Protein AF-A0A968JQB9-F1 (afdb_monomer_lite)

pLDDT: mean 93.54, std 7.76, range [46.81, 98.69]

Secondary structure (DSSP, 8-state):
-HHHHHHTT--EEEE-GGGS-HHHHHHHHHHHHHTT-EEEE-----SSS---SS-B-TTSPBPPHHHHHHHHHHHHHHHHHHHHHHHHS--SB-TTS-B-GGGHHHHHHHHHHHHHHHHHHH--

Structure (mmCIF, N/CA/C/O backbone):
data_AF-A0A968JQB9-F1
#
_entry.id   AF-A0A968JQB9-F1
#
loop_
_atom_site.group_PDB
_atom_site.id
_atom_site.type_symbol
_atom_site.label_atom_id
_atom_site.label_alt_id
_atom_site.label_comp_id
_atom_site.label_asym_id
_atom_site.label_entity_id
_atom_site.label_seq_id
_atom_site.pdbx_PDB_ins_code
_atom_site.Cartn_x
_atom_site.Cartn_y
_atom_site.Cartn_z
_atom_site.occupancy
_atom_site.B_iso_or_equiv
_atom_site.auth_seq_id
_atom_site.auth_comp_id
_atom_site.auth_asym_id
_atom_site.auth_atom_id
_atom_site.pdbx_PDB_model_num
ATOM 1 N N . MET A 1 1 ? -12.705 -5.676 -12.513 1.00 91.56 1 MET A N 1
ATOM 2 C CA . MET A 1 1 ? -12.013 -6.570 -11.554 1.00 91.56 1 MET A CA 1
ATOM 3 C C . MET A 1 1 ? -12.246 -6.124 -10.113 1.00 91.56 1 MET A C 1
ATOM 5 O O . MET A 1 1 ? -12.804 -6.910 -9.361 1.00 91.56 1 MET A O 1
ATOM 9 N N . ALA A 1 2 ? -11.908 -4.877 -9.754 1.00 96.38 2 ALA A N 1
ATOM 10 C CA . ALA A 1 2 ? -12.088 -4.307 -8.409 1.00 96.38 2 ALA A CA 1
ATOM 11 C C . ALA A 1 2 ? -13.461 -4.601 -7.777 1.00 96.38 2 ALA A C 1
ATOM 13 O O . ALA A 1 2 ? -13.525 -5.189 -6.705 1.00 96.38 2 ALA A O 1
ATOM 14 N N . GLU A 1 3 ? -14.555 -4.313 -8.485 1.00 96.88 3 GLU A N 1
ATOM 15 C CA . GLU A 1 3 ? -15.917 -4.580 -7.993 1.00 96.88 3 GLU A CA 1
ATOM 16 C C . GLU A 1 3 ? -16.183 -6.051 -7.651 1.00 96.88 3 GLU A C 1
ATOM 18 O O . GLU A 1 3 ? -16.883 -6.358 -6.689 1.00 96.88 3 GLU A O 1
ATOM 23 N N . LYS A 1 4 ? -15.608 -6.989 -8.412 1.00 97.75 4 LYS A N 1
ATOM 24 C CA . LYS A 1 4 ? -15.755 -8.421 -8.128 1.00 97.75 4 LYS A CA 1
ATOM 25 C C . LYS A 1 4 ? -15.014 -8.799 -6.844 1.00 97.75 4 LYS A C 1
ATOM 27 O O . LYS A 1 4 ? -15.557 -9.555 -6.050 1.00 97.75 4 LYS A O 1
ATOM 32 N N . LEU A 1 5 ? -13.815 -8.252 -6.635 1.00 97.25 5 LEU A N 1
ATOM 33 C CA . LEU A 1 5 ? -13.023 -8.481 -5.424 1.00 97.25 5 LEU A CA 1
ATOM 34 C C . LEU A 1 5 ? -13.689 -7.863 -4.187 1.00 97.25 5 LEU A C 1
ATOM 36 O O . LEU A 1 5 ? -13.828 -8.549 -3.180 1.00 97.25 5 LEU A O 1
ATOM 40 N N . LYS A 1 6 ? -14.214 -6.636 -4.290 1.00 95.69 6 LYS A N 1
ATOM 41 C CA . LYS A 1 6 ? -14.979 -5.996 -3.206 1.00 95.69 6 LYS A CA 1
ATOM 42 C C . LYS A 1 6 ? -16.199 -6.824 -2.798 1.00 95.69 6 LYS A C 1
ATOM 44 O O . LYS A 1 6 ? -16.423 -7.037 -1.614 1.00 95.69 6 LYS A O 1
ATOM 49 N N . LYS A 1 7 ? -16.944 -7.376 -3.765 1.00 96.12 7 LYS A N 1
ATOM 50 C CA . LYS A 1 7 ? -18.066 -8.301 -3.491 1.00 96.12 7 LYS A CA 1
ATOM 51 C C . LYS A 1 7 ? -17.643 -9.586 -2.771 1.00 96.12 7 LYS A C 1
ATOM 53 O O . LYS A 1 7 ? -18.484 -10.225 -2.151 1.00 96.12 7 LYS A O 1
ATOM 58 N N . MET A 1 8 ? -16.372 -9.969 -2.866 1.00 95.88 8 MET A N 1
ATOM 59 C CA . MET A 1 8 ? -15.789 -11.103 -2.143 1.00 95.88 8 MET A CA 1
ATOM 60 C C . MET A 1 8 ? -15.191 -10.698 -0.783 1.00 95.88 8 MET A C 1
ATOM 62 O O . MET A 1 8 ? -14.593 -11.543 -0.125 1.00 95.88 8 MET A O 1
ATOM 66 N N . GLY A 1 9 ? -15.311 -9.431 -0.369 1.00 95.31 9 GLY A N 1
ATOM 67 C CA . GLY A 1 9 ? -14.697 -8.915 0.858 1.00 95.31 9 GLY A CA 1
ATOM 68 C C . GLY A 1 9 ? -13.186 -8.680 0.749 1.00 95.31 9 GLY A C 1
ATOM 69 O O . GLY A 1 9 ? -12.498 -8.613 1.762 1.00 95.31 9 GLY A O 1
ATOM 70 N N . ILE A 1 10 ? -12.644 -8.581 -0.470 1.00 96.38 10 ILE A N 1
ATOM 71 C CA . ILE A 1 10 ? -11.211 -8.388 -0.711 1.00 96.38 10 ILE A CA 1
ATOM 72 C C . ILE A 1 10 ? -10.941 -6.911 -1.000 1.00 96.38 10 ILE A C 1
ATOM 74 O O . ILE A 1 10 ? -11.439 -6.363 -1.985 1.00 96.38 10 ILE A O 1
ATOM 78 N N . TYR A 1 11 ? -10.097 -6.304 -0.163 1.00 96.12 11 TYR A N 1
ATOM 79 C CA . TYR A 1 11 ? -9.726 -4.881 -0.216 1.00 96.12 11 TYR A CA 1
ATOM 80 C C . TYR A 1 11 ? -8.212 -4.641 -0.191 1.00 96.12 11 TYR A C 1
ATOM 82 O O . TYR A 1 11 ? -7.765 -3.500 -0.140 1.00 96.12 11 TYR A O 1
ATOM 90 N N . SER A 1 12 ? -7.416 -5.707 -0.220 1.00 96.50 12 SER A N 1
ATOM 91 C CA . SER A 1 12 ? -5.959 -5.631 -0.279 1.00 96.50 12 SER A CA 1
ATOM 92 C C . SER A 1 12 ? -5.452 -6.459 -1.447 1.00 96.50 12 SER A C 1
ATOM 94 O O . SER A 1 12 ? -5.998 -7.529 -1.734 1.00 96.50 12 SER A O 1
ATOM 96 N N . ILE A 1 13 ? -4.432 -5.951 -2.126 1.00 97.38 13 ILE A N 1
ATOM 97 C CA . ILE A 1 13 ? -3.751 -6.636 -3.216 1.00 97.38 13 ILE A CA 1
ATOM 98 C C . 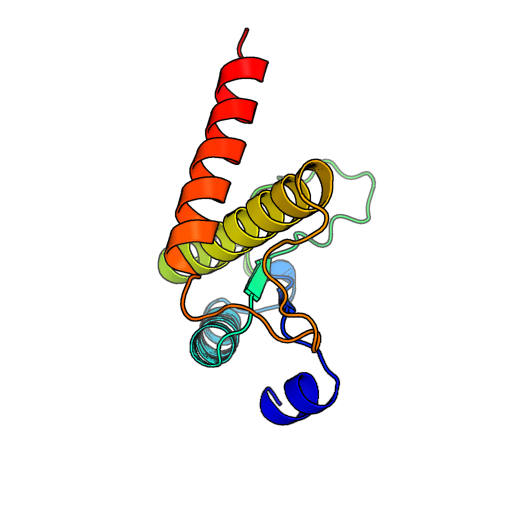ILE A 1 13 ? -2.247 -6.413 -3.129 1.00 97.38 13 ILE A C 1
ATOM 100 O O . ILE A 1 13 ? -1.769 -5.318 -2.839 1.00 97.38 13 ILE A O 1
ATOM 104 N N . GLU A 1 14 ? -1.508 -7.461 -3.465 1.00 97.38 14 GLU A N 1
ATOM 105 C CA . GLU A 1 14 ? -0.066 -7.406 -3.632 1.00 97.38 14 GLU A CA 1
ATOM 106 C C . GLU A 1 14 ? 0.273 -7.676 -5.099 1.00 97.38 14 GLU A C 1
ATOM 108 O O . GLU A 1 14 ? -0.134 -8.698 -5.659 1.00 97.38 14 GLU A O 1
ATOM 113 N N . PHE A 1 15 ? 1.010 -6.766 -5.737 1.00 97.38 15 PHE A N 1
ATOM 114 C CA . PHE A 1 15 ? 1.599 -7.038 -7.048 1.00 97.38 15 PHE A CA 1
ATOM 115 C C . PHE A 1 15 ? 3.026 -7.545 -6.902 1.00 97.38 15 PHE A C 1
ATOM 117 O O . PHE A 1 15 ? 3.743 -7.196 -5.969 1.00 97.38 15 PHE A O 1
ATOM 124 N N . ILE A 1 16 ? 3.467 -8.313 -7.893 1.00 95.44 16 ILE A N 1
ATOM 125 C CA . ILE A 1 16 ? 4.850 -8.765 -8.003 1.00 95.44 16 ILE A CA 1
ATOM 126 C C . ILE A 1 16 ? 5.520 -7.965 -9.126 1.00 95.44 16 ILE A C 1
ATOM 128 O O . ILE A 1 16 ? 5.293 -8.272 -10.305 1.00 95.44 16 ILE A O 1
ATOM 132 N N . PRO A 1 17 ? 6.335 -6.934 -8.825 1.00 95.56 17 PRO A N 1
ATOM 133 C CA . PRO A 1 17 ? 6.904 -6.069 -9.854 1.00 95.56 17 PRO A CA 1
ATOM 134 C C . PRO A 1 17 ? 7.743 -6.834 -10.877 1.00 95.56 17 PRO A C 1
ATOM 136 O O . PRO A 1 17 ? 7.620 -6.581 -12.073 1.00 95.56 17 PRO A O 1
ATOM 139 N N . LEU A 1 18 ? 8.504 -7.844 -10.439 1.00 93.56 18 LEU A N 1
ATOM 140 C CA . LEU A 1 18 ? 9.353 -8.680 -11.299 1.00 93.56 18 LEU A CA 1
ATOM 141 C C . LEU A 1 18 ? 8.578 -9.358 -12.444 1.00 93.56 18 LEU A C 1
ATOM 143 O O . LEU A 1 18 ? 9.140 -9.701 -13.485 1.00 93.56 18 LEU A O 1
ATOM 147 N N . ARG A 1 19 ? 7.268 -9.547 -12.274 1.00 93.06 19 ARG A N 1
ATOM 148 C CA . ARG A 1 19 ? 6.382 -10.158 -13.267 1.00 93.06 19 ARG A CA 1
ATOM 149 C C . ARG A 1 19 ? 5.693 -9.137 -14.162 1.00 93.06 19 ARG A C 1
ATOM 151 O O . ARG A 1 19 ? 4.908 -9.555 -15.001 1.00 93.06 19 ARG A O 1
ATOM 158 N N . ASN A 1 20 ? 5.980 -7.840 -14.065 1.00 95.62 20 ASN A N 1
ATOM 159 C CA . ASN A 1 20 ? 5.260 -6.781 -14.781 1.00 95.62 20 ASN A CA 1
ATOM 160 C C . ASN A 1 20 ? 6.216 -5.806 -15.484 1.00 95.62 20 ASN A C 1
ATOM 162 O O .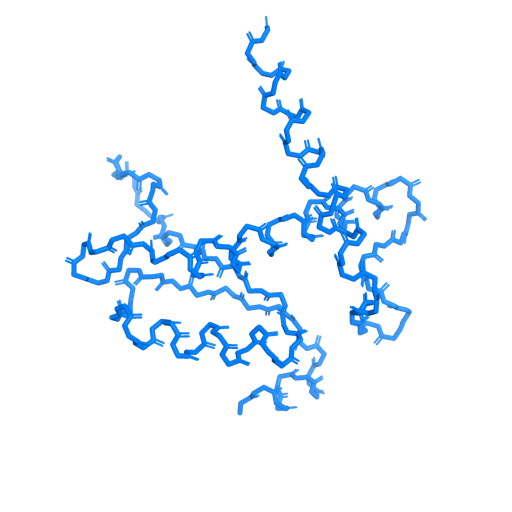 ASN A 1 20 ? 7.347 -5.613 -15.037 1.00 95.62 20 ASN A O 1
ATOM 166 N N . SER A 1 21 ? 5.773 -5.205 -16.596 1.00 95.69 21 SER A N 1
ATOM 167 C CA . SER A 1 21 ? 6.445 -4.006 -17.116 1.00 95.69 21 SER A CA 1
ATOM 168 C C . SER A 1 21 ? 6.093 -2.805 -16.223 1.00 95.69 21 SER A C 1
ATOM 170 O O . SER A 1 21 ? 5.053 -2.850 -15.557 1.00 95.69 21 SER A O 1
ATOM 172 N N . PRO A 1 22 ? 6.931 -1.755 -16.173 1.00 94.81 22 PRO A N 1
ATOM 173 C CA . PRO A 1 22 ? 6.647 -0.563 -15.373 1.00 94.81 22 PRO A CA 1
ATOM 174 C C . PRO A 1 22 ? 5.279 0.058 -15.670 1.00 94.81 22 PRO A C 1
ATOM 176 O O . PRO A 1 22 ? 4.534 0.351 -14.743 1.00 94.81 22 PRO A O 1
ATOM 179 N N . GLU A 1 23 ? 4.927 0.182 -16.948 1.00 95.56 23 GLU A N 1
ATOM 180 C CA . GLU A 1 23 ? 3.709 0.856 -17.412 1.00 95.56 23 GLU A CA 1
ATOM 181 C C . GLU A 1 23 ? 2.463 0.083 -16.970 1.00 95.56 23 GLU A C 1
ATOM 183 O O . GLU A 1 23 ? 1.553 0.641 -16.368 1.00 95.56 23 GLU A O 1
ATOM 188 N N . VAL A 1 24 ? 2.466 -1.239 -17.178 1.00 96.44 24 VAL A N 1
ATOM 189 C CA . VAL A 1 24 ? 1.361 -2.105 -16.748 1.00 96.44 24 VAL A CA 1
ATOM 190 C C . VAL A 1 24 ? 1.242 -2.107 -15.225 1.00 96.44 24 VAL A C 1
ATOM 192 O O . VAL A 1 24 ? 0.138 -2.051 -14.691 1.00 96.44 24 VAL A O 1
ATOM 195 N N . LEU A 1 25 ? 2.361 -2.168 -14.499 1.00 97.50 25 LEU A N 1
ATOM 196 C CA . LEU A 1 25 ? 2.321 -2.136 -13.040 1.00 97.50 25 LEU 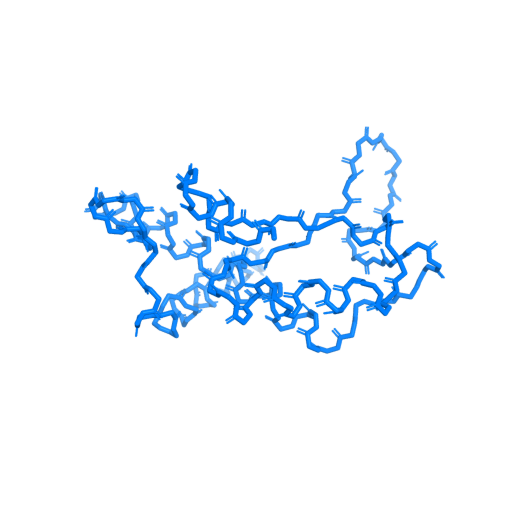A CA 1
ATOM 197 C C . LEU A 1 25 ? 1.713 -0.825 -12.529 1.00 97.50 25 LEU A C 1
ATOM 199 O O . LEU A 1 25 ? 0.885 -0.865 -11.622 1.00 97.50 25 LEU A O 1
ATOM 203 N N . GLU A 1 26 ? 2.102 0.308 -13.112 1.00 97.25 26 GLU A N 1
ATOM 204 C CA . GLU A 1 26 ? 1.601 1.624 -12.721 1.00 97.25 26 GLU A CA 1
ATOM 205 C C . GLU A 1 26 ? 0.108 1.786 -13.015 1.00 97.25 26 GLU A C 1
ATOM 207 O O . GLU A 1 26 ? -0.633 2.207 -12.123 1.00 97.25 26 GLU A O 1
ATOM 212 N N . ASP A 1 27 ? -0.352 1.355 -14.192 1.00 97.75 27 ASP A N 1
ATOM 213 C CA . ASP A 1 27 ? -1.767 1.394 -14.574 1.00 97.75 27 ASP A CA 1
ATOM 214 C C . ASP A 1 27 ? -2.640 0.614 -13.582 1.00 97.75 27 ASP A C 1
ATOM 216 O O . ASP A 1 27 ? -3.630 1.130 -13.051 1.00 97.75 27 ASP A O 1
ATOM 220 N N . TYR A 1 28 ? -2.270 -0.638 -13.295 1.00 97.88 28 TYR A N 1
ATOM 221 C CA . TYR A 1 28 ? -3.064 -1.493 -12.417 1.00 97.88 28 TYR A CA 1
ATOM 222 C C . TYR A 1 28 ? -2.956 -1.070 -10.949 1.00 97.88 28 TYR A C 1
ATOM 224 O O . TYR A 1 28 ? -3.984 -0.994 -10.272 1.00 97.88 28 TYR A O 1
ATOM 232 N N . ALA A 1 29 ? -1.755 -0.767 -10.446 1.00 98.12 29 ALA A N 1
ATOM 233 C CA . ALA A 1 29 ? -1.579 -0.327 -9.063 1.00 98.12 29 ALA A CA 1
ATOM 234 C C . ALA A 1 29 ? -2.351 0.968 -8.789 1.00 98.12 29 ALA A C 1
ATOM 236 O O . ALA A 1 29 ? -3.097 1.035 -7.810 1.00 98.12 29 ALA A O 1
ATOM 237 N N . SER A 1 30 ? -2.256 1.950 -9.690 1.00 97.88 30 SER A N 1
ATOM 238 C CA . SER A 1 30 ? -2.987 3.214 -9.572 1.00 97.88 30 SER A CA 1
ATOM 239 C C . SER A 1 30 ? -4.494 2.999 -9.668 1.00 97.88 30 SER A C 1
ATOM 241 O O . SER A 1 30 ? -5.241 3.548 -8.860 1.00 97.88 30 SER A O 1
ATOM 243 N N . TYR A 1 31 ? -4.961 2.158 -10.601 1.00 98.06 31 TYR A N 1
ATOM 244 C CA . TYR A 1 31 ? -6.379 1.817 -10.702 1.00 98.06 31 TYR A CA 1
ATOM 245 C C . TYR A 1 31 ? -6.919 1.265 -9.380 1.00 98.06 31 TYR A C 1
ATOM 247 O O . TYR A 1 31 ? -7.921 1.762 -8.875 1.00 98.06 31 TYR A O 1
ATOM 255 N N . PHE A 1 32 ? -6.264 0.266 -8.791 1.00 98.25 32 PHE A N 1
ATOM 256 C CA . PHE A 1 32 ? -6.753 -0.343 -7.558 1.00 98.25 32 PHE A CA 1
ATOM 257 C C . PHE A 1 32 ? -6.621 0.570 -6.340 1.00 98.25 32 PHE A C 1
ATOM 259 O O . PHE A 1 32 ? -7.558 0.636 -5.543 1.00 98.25 32 PHE A O 1
ATOM 266 N N . PHE A 1 33 ? -5.523 1.317 -6.227 1.00 97.00 33 PHE A N 1
ATOM 267 C CA . PHE A 1 33 ? -5.354 2.317 -5.175 1.00 97.00 33 PHE A CA 1
ATOM 268 C C . PHE A 1 33 ? -6.488 3.355 -5.217 1.00 97.00 33 PHE A C 1
ATOM 270 O O . PHE A 1 33 ? -7.171 3.571 -4.218 1.00 97.00 33 PHE A O 1
ATOM 277 N N . ASN A 1 34 ? -6.805 3.882 -6.405 1.00 95.94 34 ASN A N 1
ATOM 278 C CA . ASN A 1 34 ? -7.917 4.820 -6.613 1.00 95.94 34 ASN A CA 1
ATOM 279 C C . ASN A 1 34 ? -9.302 4.196 -6.367 1.00 95.94 34 ASN A C 1
ATOM 281 O O . ASN A 1 34 ? -10.277 4.908 -6.143 1.00 95.94 34 ASN A O 1
ATOM 285 N N . GLN A 1 35 ? -9.412 2.867 -6.410 1.00 96.06 35 GLN A N 1
ATOM 286 C CA . GLN A 1 35 ? -10.627 2.138 -6.041 1.00 96.06 35 GLN A CA 1
ATOM 287 C C . GLN A 1 35 ? -10.728 1.853 -4.535 1.00 96.06 35 GLN A C 1
ATOM 289 O O . GLN A 1 35 ? -11.693 1.206 -4.118 1.00 96.06 35 GLN A O 1
ATOM 294 N N . GLY A 1 36 ? -9.777 2.331 -3.729 1.00 93.94 36 GLY A N 1
ATOM 295 C CA . GLY A 1 36 ? -9.750 2.161 -2.279 1.00 93.94 36 GLY A CA 1
ATOM 296 C C . GLY A 1 36 ? -9.192 0.814 -1.826 1.00 93.94 36 GLY A C 1
ATOM 297 O O . GLY A 1 36 ? -9.592 0.316 -0.778 1.00 93.94 36 GLY A O 1
ATOM 298 N N . PHE A 1 37 ? -8.319 0.194 -2.623 1.00 97.25 37 PHE A N 1
ATOM 299 C CA . PHE A 1 37 ? -7.563 -0.974 -2.176 1.00 97.25 37 PHE A CA 1
ATOM 300 C C . PHE A 1 37 ? -6.288 -0.545 -1.455 1.00 97.25 37 PHE A C 1
ATOM 302 O O . PHE A 1 37 ? -5.613 0.399 -1.865 1.00 97.25 37 PHE A O 1
ATOM 309 N N . ILE A 1 38 ? -5.907 -1.317 -0.441 1.00 97.31 38 ILE A N 1
ATOM 310 C CA . ILE A 1 38 ? -4.526 -1.349 0.038 1.00 97.31 38 ILE A CA 1
ATOM 311 C C . ILE A 1 38 ? -3.698 -2.033 -1.050 1.00 97.31 38 ILE A C 1
ATOM 313 O O . ILE A 1 38 ? -4.027 -3.141 -1.476 1.00 97.31 38 ILE A O 1
ATOM 317 N N . VAL A 1 39 ? -2.637 -1.376 -1.510 1.00 98.25 39 VAL A N 1
ATOM 318 C CA . VAL A 1 39 ? -1.761 -1.908 -2.557 1.00 98.25 39 VAL A CA 1
ATOM 319 C C . VAL A 1 39 ? -0.346 -2.037 -2.009 1.00 98.25 39 VAL A C 1
ATOM 321 O O . VAL A 1 39 ? 0.222 -1.061 -1.521 1.00 98.25 39 VAL A O 1
ATOM 324 N N . THR A 1 40 ? 0.224 -3.235 -2.109 1.00 98.06 40 THR A N 1
ATOM 325 C CA . THR A 1 40 ? 1.614 -3.532 -1.736 1.00 98.06 40 THR A CA 1
ATOM 326 C C . THR A 1 40 ? 2.363 -4.220 -2.871 1.00 98.06 40 THR A C 1
ATOM 328 O O . THR A 1 40 ? 1.766 -4.668 -3.855 1.00 98.06 40 THR A O 1
ATOM 331 N N . PHE A 1 41 ? 3.687 -4.307 -2.738 1.00 97.56 41 PHE A N 1
ATOM 332 C CA . PHE A 1 41 ? 4.557 -4.987 -3.686 1.00 97.56 41 PHE A CA 1
ATOM 333 C C . PHE A 1 41 ? 5.466 -6.015 -3.020 1.00 97.56 41 PHE A C 1
ATOM 335 O O . PHE A 1 41 ? 6.242 -5.684 -2.123 1.00 97.56 41 PHE A O 1
ATOM 342 N N . GLY A 1 42 ? 5.422 -7.241 -3.539 1.00 93.50 42 GLY A N 1
ATOM 343 C CA . GLY A 1 42 ? 6.261 -8.355 -3.108 1.00 93.50 42 GLY A CA 1
ATOM 344 C C . GLY A 1 42 ? 7.422 -8.614 -4.069 1.00 93.50 42 GLY A C 1
ATOM 345 O O . GLY A 1 42 ? 7.305 -8.426 -5.280 1.00 93.50 42 GLY A O 1
ATOM 346 N N . SER A 1 43 ? 8.556 -9.079 -3.544 1.00 89.69 43 SER A N 1
ATOM 347 C CA . SER A 1 43 ? 9.735 -9.437 -4.350 1.00 89.69 43 SER A CA 1
ATOM 348 C C . SER A 1 43 ? 9.643 -10.821 -5.004 1.00 89.69 43 SER A C 1
ATOM 350 O O . SER A 1 43 ? 10.441 -11.114 -5.890 1.00 89.69 43 SER A O 1
ATOM 352 N N . GLU A 1 44 ? 8.696 -11.667 -4.572 1.00 86.75 44 GLU A N 1
ATOM 353 C CA . GLU A 1 44 ? 8.607 -13.092 -4.945 1.00 86.75 44 GLU A CA 1
ATOM 354 C C . GLU A 1 44 ? 9.918 -13.853 -4.667 1.00 86.75 44 GLU A C 1
ATOM 356 O O . GLU A 1 44 ? 10.318 -14.755 -5.402 1.00 86.75 44 GLU A O 1
ATOM 361 N N . HIS A 1 45 ? 10.620 -13.474 -3.596 1.00 81.81 45 HIS A N 1
ATOM 362 C CA . HIS A 1 45 ? 11.844 -14.154 -3.191 1.00 81.81 45 HIS A CA 1
ATOM 363 C C . HIS A 1 45 ? 11.521 -15.540 -2.620 1.00 81.81 45 HIS A C 1
ATOM 365 O O . HIS A 1 45 ? 11.053 -15.671 -1.493 1.00 81.81 45 HIS A O 1
ATOM 371 N N . ASN A 1 46 ? 11.720 -16.579 -3.431 1.00 81.31 46 ASN A N 1
ATOM 372 C CA . ASN A 1 46 ? 11.402 -17.973 -3.103 1.00 81.31 46 ASN A CA 1
ATOM 373 C C . ASN A 1 46 ? 12.600 -18.927 -3.263 1.00 81.31 46 ASN A C 1
ATOM 375 O O . ASN A 1 46 ? 12.438 -20.145 -3.190 1.00 81.31 46 ASN A O 1
ATOM 379 N N . THR A 1 47 ? 13.799 -18.388 -3.495 1.00 79.50 47 THR A N 1
ATOM 380 C CA . THR A 1 47 ? 15.028 -19.166 -3.687 1.00 79.50 47 THR A CA 1
ATOM 381 C C . THR A 1 47 ? 16.079 -18.799 -2.637 1.00 79.50 47 THR A C 1
ATOM 383 O O . THR A 1 47 ? 16.090 -17.671 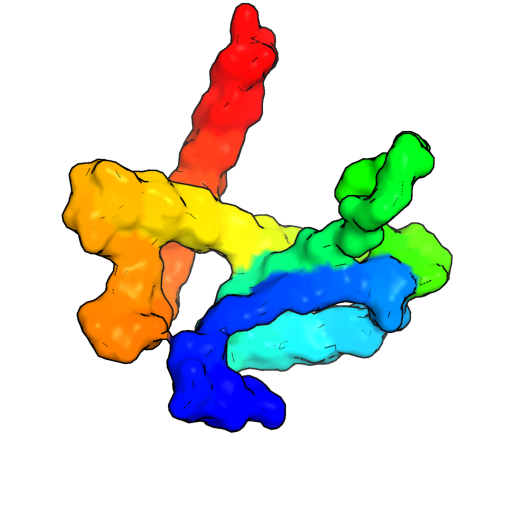-2.154 1.00 79.50 47 THR A O 1
ATOM 386 N N . PRO A 1 48 ? 17.026 -19.698 -2.307 1.00 79.75 48 PRO A N 1
ATOM 387 C CA . PRO A 1 48 ? 18.143 -19.372 -1.416 1.00 79.75 48 PRO A CA 1
ATOM 388 C C . PRO A 1 48 ? 19.130 -18.337 -1.985 1.00 79.75 48 PRO A C 1
ATOM 390 O O . PRO A 1 48 ? 20.087 -17.976 -1.303 1.00 79.75 48 PRO A O 1
ATOM 393 N N . GLN A 1 49 ? 18.965 -17.894 -3.240 1.00 80.62 49 GLN A N 1
ATOM 394 C CA . GLN A 1 49 ? 19.863 -16.912 -3.842 1.00 80.62 49 GLN A CA 1
ATOM 395 C C . GLN A 1 49 ? 19.782 -15.568 -3.112 1.00 80.62 49 GLN A C 1
ATOM 397 O O . GLN A 1 49 ? 18.703 -15.027 -2.890 1.00 80.62 49 GLN A O 1
ATOM 402 N N . LEU A 1 50 ? 20.941 -14.980 -2.817 1.00 76.81 50 LEU A N 1
ATOM 403 C CA . LEU A 1 50 ? 21.051 -13.631 -2.262 1.00 76.81 50 LEU A CA 1
ATOM 404 C C . LEU A 1 50 ? 20.786 -12.586 -3.354 1.00 76.81 50 LEU A C 1
ATOM 406 O O . LEU A 1 50 ? 21.710 -12.007 -3.923 1.00 76.81 50 LEU A O 1
ATOM 410 N N . THR A 1 51 ? 19.517 -12.363 -3.683 1.00 72.94 51 THR A N 1
ATOM 411 C CA . THR A 1 51 ? 19.104 -11.262 -4.560 1.00 72.94 51 THR A CA 1
ATOM 412 C C . THR A 1 51 ? 18.789 -10.010 -3.741 1.00 72.94 51 THR A C 1
ATOM 414 O O . THR A 1 51 ? 18.325 -10.134 -2.605 1.00 72.94 51 THR A O 1
ATOM 417 N N . PRO A 1 52 ? 18.974 -8.798 -4.297 1.00 75.88 52 PRO A N 1
ATOM 418 C CA . PRO A 1 52 ? 18.592 -7.568 -3.614 1.00 75.88 52 PRO A CA 1
ATOM 419 C C . PRO A 1 52 ? 17.119 -7.585 -3.183 1.00 75.88 52 PRO A C 1
ATOM 421 O O . PRO A 1 52 ? 16.244 -7.897 -3.987 1.00 75.88 52 PRO A O 1
ATOM 424 N N . LEU A 1 53 ? 16.843 -7.180 -1.938 1.00 81.88 53 LEU A N 1
ATOM 425 C CA . LEU A 1 53 ? 15.471 -6.986 -1.438 1.00 81.88 53 LEU A CA 1
ATOM 426 C C . LEU A 1 53 ? 14.773 -5.785 -2.090 1.00 81.88 53 LEU A C 1
ATOM 428 O O . LEU A 1 53 ? 13.549 -5.667 -2.055 1.00 81.88 53 LEU A O 1
ATOM 432 N N . ARG A 1 54 ? 15.551 -4.873 -2.684 1.00 88.00 54 ARG A N 1
ATOM 433 C CA . ARG A 1 54 ? 15.017 -3.720 -3.404 1.00 88.00 54 ARG A CA 1
ATOM 434 C C . ARG A 1 54 ? 14.226 -4.198 -4.619 1.00 88.00 54 ARG A C 1
ATOM 436 O O . ARG A 1 54 ? 14.758 -4.913 -5.458 1.00 88.00 54 ARG A O 1
ATOM 443 N N . LEU A 1 55 ? 12.988 -3.730 -4.736 1.00 92.50 55 LEU A N 1
ATOM 444 C CA . LEU A 1 55 ? 12.084 -4.110 -5.817 1.00 92.50 55 LEU A CA 1
ATOM 445 C C . LEU A 1 55 ? 12.518 -3.543 -7.178 1.00 92.50 55 LEU A C 1
ATOM 447 O O . LEU A 1 55 ? 12.971 -2.397 -7.291 1.00 92.50 55 LEU A O 1
ATOM 451 N N . TYR A 1 56 ? 12.324 -4.356 -8.214 1.00 92.75 56 TYR A N 1
ATOM 452 C CA . TYR A 1 56 ? 12.518 -4.015 -9.619 1.00 92.75 56 TYR A CA 1
ATOM 453 C C . TYR A 1 56 ? 11.489 -4.748 -10.490 1.00 92.75 56 TYR A C 1
ATOM 455 O O . TYR A 1 56 ? 10.950 -5.788 -10.113 1.00 92.75 56 TYR A O 1
ATOM 463 N N . THR A 1 57 ? 11.191 -4.166 -11.645 1.00 93.94 57 THR A N 1
ATOM 464 C CA . THR A 1 57 ? 10.244 -4.690 -12.635 1.00 93.94 57 THR A CA 1
ATOM 465 C C . THR A 1 57 ? 10.892 -5.745 -13.534 1.00 93.94 57 THR A C 1
ATOM 467 O O . THR A 1 57 ? 12.099 -5.981 -13.449 1.00 93.94 57 THR A O 1
ATOM 470 N N . ARG A 1 58 ? 10.121 -6.364 -14.439 1.00 89.62 58 ARG A N 1
ATOM 471 C CA . ARG A 1 58 ? 10.587 -7.429 -15.353 1.00 89.62 58 ARG A CA 1
ATOM 472 C C . ARG A 1 58 ? 11.864 -7.085 -16.138 1.00 89.62 58 ARG A C 1
ATOM 474 O O . ARG A 1 58 ? 12.627 -7.984 -16.468 1.00 89.62 58 ARG A O 1
ATOM 481 N N . ASN A 1 59 ? 12.119 -5.799 -16.390 1.00 86.25 59 ASN A N 1
ATOM 482 C CA . ASN A 1 59 ? 13.282 -5.317 -17.145 1.00 86.25 59 ASN A CA 1
ATOM 483 C C . ASN A 1 59 ? 14.371 -4.686 -16.254 1.00 86.25 59 ASN A C 1
ATOM 485 O O . ASN A 1 59 ? 15.237 -3.971 -16.749 1.00 86.25 59 ASN A O 1
ATOM 489 N N . GLY A 1 60 ? 14.310 -4.892 -14.935 1.00 88.75 60 GLY A N 1
ATOM 490 C CA . GLY A 1 60 ? 15.268 -4.328 -13.980 1.00 88.75 60 GLY A CA 1
ATOM 491 C C . GLY A 1 60 ? 15.029 -2.859 -13.621 1.00 88.75 60 GLY A C 1
ATOM 492 O O . GLY A 1 60 ? 15.767 -2.311 -12.805 1.00 88.75 60 GLY A O 1
ATOM 493 N N . ALA A 1 61 ? 13.996 -2.211 -14.172 1.00 92.31 61 ALA A N 1
ATOM 494 C CA . ALA A 1 61 ? 13.663 -0.839 -13.799 1.00 92.31 61 ALA A CA 1
ATOM 495 C C . ALA A 1 61 ? 13.111 -0.788 -12.368 1.00 92.31 61 ALA A C 1
ATOM 497 O O . ALA A 1 61 ? 12.292 -1.624 -11.979 1.00 92.31 61 ALA A O 1
ATOM 498 N N . HIS A 1 62 ? 13.548 0.198 -11.589 1.00 93.31 62 HIS A N 1
ATOM 499 C CA . HIS A 1 62 ? 13.020 0.443 -10.251 1.00 93.31 62 HIS A CA 1
ATOM 500 C C . HIS A 1 62 ? 11.574 0.949 -10.295 1.00 93.31 62 HIS A C 1
ATOM 502 O O . HIS A 1 62 ? 11.103 1.440 -11.318 1.00 93.31 62 HIS A O 1
ATOM 508 N N . LEU A 1 63 ? 10.884 0.848 -9.158 1.00 95.44 63 LEU A N 1
ATOM 509 C CA . LEU A 1 63 ? 9.567 1.456 -8.988 1.00 95.44 63 LEU A CA 1
ATOM 510 C C . LEU A 1 63 ? 9.650 2.975 -9.186 1.00 95.44 63 LEU A C 1
ATOM 512 O O . LEU A 1 63 ? 10.548 3.620 -8.632 1.00 95.44 63 LEU A O 1
ATOM 516 N N . SER A 1 64 ? 8.690 3.523 -9.930 1.00 95.69 64 SER A N 1
ATOM 517 C CA . SER A 1 64 ? 8.474 4.964 -10.047 1.00 95.69 64 SER A CA 1
ATOM 518 C C . SER A 1 64 ? 8.106 5.571 -8.687 1.00 95.69 64 SER A C 1
ATOM 520 O O . SER A 1 64 ? 7.763 4.864 -7.733 1.00 95.69 64 SER A O 1
ATOM 522 N N . GLU A 1 65 ? 8.209 6.892 -8.566 1.00 97.00 65 GLU A N 1
ATOM 523 C CA . GLU A 1 65 ? 7.845 7.598 -7.334 1.00 97.00 65 GLU A CA 1
ATOM 524 C C . GLU A 1 65 ? 6.382 7.354 -6.909 1.00 97.00 65 GLU A C 1
ATOM 526 O O . GLU A 1 65 ? 6.196 6.958 -5.754 1.00 97.00 65 GLU A O 1
ATOM 531 N N . PRO A 1 66 ? 5.373 7.422 -7.807 1.00 96.88 66 PRO A N 1
ATOM 532 C CA . PRO A 1 66 ? 3.991 7.085 -7.457 1.00 96.88 66 PRO A CA 1
ATOM 533 C C . PRO A 1 66 ? 3.841 5.658 -6.925 1.00 96.88 66 PRO A C 1
ATOM 535 O O . PRO A 1 66 ? 3.179 5.427 -5.914 1.00 96.88 66 PRO A O 1
ATOM 538 N N . LEU A 1 67 ? 4.506 4.684 -7.556 1.00 97.75 67 LEU A N 1
ATOM 539 C CA . LEU A 1 67 ? 4.460 3.296 -7.104 1.00 97.75 67 LEU A CA 1
ATOM 540 C C . LEU A 1 67 ? 5.090 3.137 -5.714 1.00 97.75 67 LEU A C 1
ATOM 542 O O . LEU A 1 67 ? 4.536 2.456 -4.850 1.00 97.75 67 LEU A O 1
ATOM 546 N N . ARG A 1 68 ? 6.231 3.787 -5.4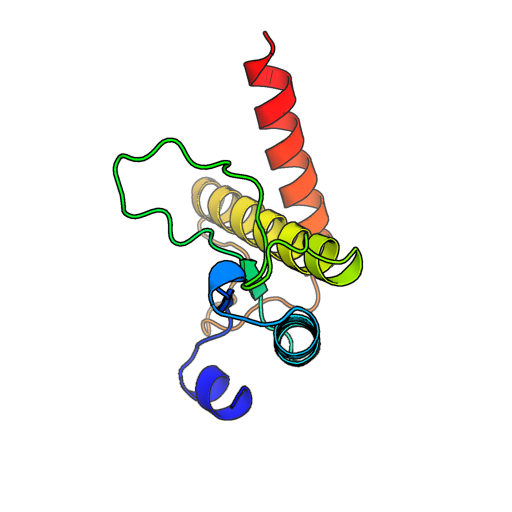60 1.00 97.31 68 ARG A N 1
ATOM 547 C CA . ARG A 1 68 ? 6.861 3.775 -4.131 1.00 97.31 68 ARG A CA 1
ATOM 548 C C . ARG A 1 68 ? 5.943 4.366 -3.067 1.00 97.31 68 ARG A C 1
ATOM 550 O O . ARG A 1 68 ? 5.870 3.801 -1.979 1.00 97.31 68 ARG A O 1
ATOM 557 N N . GLU A 1 69 ? 5.256 5.461 -3.376 1.00 98.00 69 GLU A N 1
ATOM 558 C CA . GLU A 1 69 ? 4.312 6.101 -2.462 1.00 98.00 69 GLU A CA 1
ATOM 559 C C . GLU A 1 69 ? 3.122 5.187 -2.147 1.00 98.00 69 GLU A C 1
ATOM 561 O O . GLU A 1 69 ? 2.828 4.955 -0.974 1.00 98.00 69 GLU A O 1
ATOM 566 N N . ILE A 1 70 ? 2.485 4.613 -3.174 1.00 98.12 70 ILE A N 1
ATOM 567 C CA . ILE A 1 70 ? 1.368 3.669 -3.019 1.00 98.12 70 ILE A CA 1
ATOM 568 C C . ILE A 1 70 ? 1.779 2.493 -2.122 1.00 98.12 70 ILE A C 1
ATOM 570 O O . ILE A 1 70 ? 1.098 2.193 -1.140 1.00 98.12 70 ILE A O 1
ATOM 574 N N . ASN A 1 71 ? 2.924 1.871 -2.416 1.00 97.81 71 ASN A N 1
ATOM 575 C CA . ASN A 1 71 ? 3.435 0.741 -1.642 1.00 97.81 71 ASN A CA 1
ATOM 576 C C . ASN A 1 71 ? 3.732 1.117 -0.188 1.00 97.81 71 ASN A C 1
ATOM 578 O O . ASN A 1 71 ? 3.428 0.355 0.728 1.00 97.81 71 ASN A O 1
ATOM 582 N N . TYR A 1 72 ? 4.328 2.292 0.031 1.00 98.00 72 TYR A N 1
ATOM 583 C CA . TYR A 1 72 ? 4.651 2.754 1.375 1.00 98.00 72 TYR A CA 1
ATOM 584 C C . TYR A 1 72 ? 3.389 3.014 2.198 1.00 98.00 72 TYR A C 1
ATOM 586 O O . TYR A 1 72 ? 3.294 2.539 3.326 1.00 98.00 72 TYR A O 1
ATOM 594 N N . LYS A 1 73 ? 2.376 3.669 1.616 1.00 98.44 73 LYS A N 1
ATOM 595 C CA . LYS A 1 73 ? 1.066 3.842 2.263 1.00 98.44 73 LYS A CA 1
ATOM 596 C C . LYS A 1 73 ? 0.443 2.495 2.622 1.00 98.44 73 LYS A C 1
ATOM 598 O O . LYS A 1 73 ? -0.034 2.332 3.743 1.00 98.44 73 LYS A O 1
ATOM 603 N N . GLY A 1 74 ? 0.503 1.517 1.714 1.00 98.06 74 GLY A N 1
ATOM 604 C CA . GLY A 1 74 ? 0.029 0.162 1.984 1.00 98.06 74 GLY A CA 1
ATOM 605 C C . GLY A 1 74 ? 0.744 -0.496 3.168 1.00 98.06 74 GLY A C 1
ATOM 606 O O . GLY A 1 74 ? 0.089 -1.021 4.069 1.00 98.06 74 GLY A O 1
ATOM 607 N N . ALA A 1 75 ? 2.075 -0.395 3.223 1.00 97.81 75 ALA A N 1
ATOM 608 C CA . ALA A 1 75 ? 2.873 -0.896 4.341 1.00 97.81 75 ALA A CA 1
ATOM 609 C C . ALA A 1 75 ? 2.526 -0.200 5.671 1.00 97.81 75 ALA A C 1
ATOM 611 O O . ALA A 1 75 ? 2.355 -0.878 6.686 1.00 97.81 75 ALA A O 1
ATOM 612 N N . CYS A 1 76 ? 2.359 1.128 5.670 1.00 98.69 76 CYS A N 1
ATOM 613 C CA . CYS A 1 76 ? 1.948 1.881 6.855 1.00 98.69 76 CYS A CA 1
ATOM 614 C C . CYS A 1 76 ? 0.574 1.431 7.370 1.00 98.69 76 CYS A C 1
ATOM 616 O O . CYS A 1 76 ? 0.425 1.171 8.563 1.00 98.69 76 CYS A O 1
ATOM 618 N N . ILE A 1 77 ? -0.417 1.277 6.485 1.00 98.38 77 ILE A N 1
ATOM 619 C CA . ILE A 1 77 ? -1.762 0.822 6.870 1.00 98.38 77 ILE A CA 1
ATOM 620 C C . ILE A 1 77 ? -1.705 -0.574 7.497 1.00 98.38 77 ILE A C 1
ATOM 622 O O . ILE A 1 77 ? -2.338 -0.807 8.526 1.00 98.38 77 ILE A O 1
ATOM 626 N N . ILE A 1 78 ? -0.919 -1.493 6.925 1.00 97.81 78 ILE A N 1
ATOM 627 C CA . ILE A 1 78 ? -0.733 -2.837 7.487 1.00 97.81 78 ILE A CA 1
ATOM 628 C C . ILE A 1 78 ? -0.083 -2.755 8.873 1.00 97.81 78 ILE A C 1
ATOM 630 O O . ILE A 1 78 ? -0.589 -3.371 9.810 1.00 97.81 78 ILE A O 1
ATOM 634 N N . ALA A 1 79 ? 0.989 -1.974 9.036 1.00 98.31 79 ALA A N 1
ATOM 635 C CA . ALA A 1 79 ? 1.661 -1.809 10.325 1.00 98.31 79 ALA A CA 1
ATOM 636 C C . ALA A 1 79 ? 0.715 -1.241 11.398 1.00 98.31 79 ALA A C 1
ATOM 638 O O . ALA A 1 79 ? 0.617 -1.791 12.497 1.00 98.31 79 ALA A O 1
ATOM 639 N N . ALA A 1 80 ? -0.035 -0.188 11.060 1.00 98.44 80 ALA A N 1
ATOM 640 C CA . ALA A 1 80 ? -1.025 0.414 11.945 1.00 98.44 80 ALA A CA 1
ATOM 641 C C . ALA A 1 80 ? -2.152 -0.566 12.298 1.00 98.44 80 ALA A C 1
ATOM 643 O O . ALA A 1 80 ? -2.521 -0.679 13.465 1.00 98.44 80 ALA A O 1
ATOM 644 N N . HIS A 1 81 ? -2.671 -1.310 11.316 1.00 97.50 81 HIS A N 1
ATOM 645 C CA . HIS A 1 81 ? -3.691 -2.332 11.542 1.00 97.50 81 HIS A CA 1
ATOM 646 C C . HIS A 1 81 ? -3.206 -3.401 12.526 1.00 97.50 81 HIS A C 1
ATOM 648 O O . HIS A 1 81 ? -3.906 -3.682 13.495 1.00 97.50 81 HIS A O 1
ATOM 654 N N . GLN A 1 82 ? -2.014 -3.965 12.303 1.00 97.25 82 GLN A N 1
ATOM 655 C CA . GLN A 1 82 ? -1.452 -5.008 13.166 1.00 97.25 82 GLN A CA 1
ATOM 656 C C . GLN A 1 82 ? -1.244 -4.504 14.598 1.00 97.25 82 GLN A C 1
ATOM 658 O O . GLN A 1 82 ? -1.618 -5.181 15.554 1.00 97.25 82 GLN A O 1
ATOM 663 N N . TYR A 1 83 ? -0.707 -3.290 14.752 1.00 98.19 83 TYR A N 1
ATOM 664 C CA . TYR A 1 83 ? -0.514 -2.674 16.061 1.00 98.19 83 TYR A CA 1
ATOM 665 C C . TYR A 1 83 ? -1.841 -2.446 16.794 1.00 98.19 83 TYR A C 1
ATOM 667 O O . TYR A 1 83 ? -2.016 -2.927 17.912 1.00 98.19 83 TYR A O 1
ATOM 675 N N . LEU A 1 84 ? -2.794 -1.752 16.162 1.00 97.88 84 LEU A N 1
ATOM 676 C CA . LEU A 1 84 ? -4.079 -1.416 16.778 1.00 97.88 84 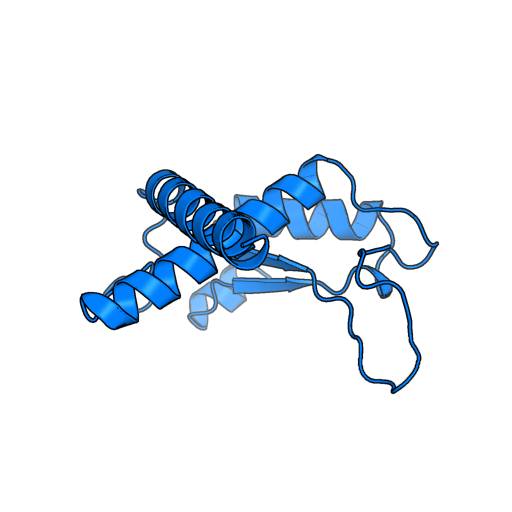LEU A CA 1
ATOM 677 C C . LEU A 1 84 ? -4.891 -2.667 17.112 1.00 97.88 84 LEU A C 1
ATOM 679 O O . LEU A 1 84 ? -5.470 -2.753 18.192 1.00 97.88 84 LEU A O 1
ATOM 683 N N . PHE A 1 85 ? -4.878 -3.674 16.238 1.00 96.62 85 PHE A N 1
ATOM 684 C CA . PHE A 1 85 ? -5.537 -4.940 16.528 1.00 96.62 85 PHE A CA 1
ATOM 685 C C . PHE A 1 85 ? -4.932 -5.620 17.764 1.00 96.62 85 PHE A C 1
ATOM 687 O O . PHE A 1 85 ? -5.675 -6.072 18.632 1.00 96.62 85 PHE A O 1
ATOM 694 N N . ALA A 1 86 ? -3.603 -5.626 17.898 1.00 97.44 86 ALA A N 1
ATOM 695 C CA . ALA A 1 86 ? -2.932 -6.210 19.056 1.00 97.44 86 ALA A CA 1
ATOM 696 C C . ALA A 1 86 ? -3.230 -5.469 20.374 1.00 97.44 86 ALA A C 1
ATOM 698 O O . ALA A 1 86 ? -3.334 -6.114 21.416 1.00 97.44 86 ALA A O 1
ATOM 699 N N . VAL A 1 87 ? -3.371 -4.136 20.348 1.00 97.06 87 VAL A N 1
ATOM 700 C CA . VAL A 1 87 ? -3.556 -3.329 21.572 1.00 97.06 87 VAL A CA 1
ATOM 701 C C . VAL A 1 87 ? -5.017 -3.033 21.925 1.00 97.06 87 VAL A C 1
ATOM 703 O O . VAL A 1 87 ? -5.332 -2.829 23.094 1.00 97.06 87 VAL A O 1
ATOM 706 N N . MET A 1 88 ? -5.910 -2.990 20.936 1.00 96.50 88 MET A N 1
ATOM 707 C CA . MET A 1 88 ? -7.298 -2.531 21.083 1.00 96.50 88 MET A CA 1
ATOM 708 C C . MET A 1 88 ? -8.328 -3.526 20.532 1.00 96.50 88 MET A C 1
ATOM 710 O O . MET A 1 88 ? -9.525 -3.285 20.658 1.00 96.50 88 MET A O 1
ATOM 714 N N . GLY A 1 89 ? -7.901 -4.623 19.897 1.00 94.81 89 GLY A N 1
ATOM 715 C CA . GLY A 1 89 ? -8.801 -5.609 19.283 1.00 94.81 89 GLY A CA 1
ATOM 716 C C . GLY A 1 89 ? -9.502 -5.125 18.008 1.00 94.81 89 GLY A C 1
ATOM 717 O O . GLY A 1 89 ? -10.340 -5.837 17.460 1.00 94.81 89 GLY A O 1
ATOM 718 N N . LYS A 1 90 ? -9.168 -3.926 17.516 1.00 94.94 90 LYS A N 1
ATOM 719 C CA . LYS A 1 90 ? -9.704 -3.341 16.283 1.00 94.94 90 LYS A CA 1
ATOM 720 C C . LYS A 1 90 ? -8.596 -2.595 15.545 1.00 94.94 90 LYS A C 1
ATOM 722 O O . LYS A 1 90 ? -7.794 -1.918 16.174 1.00 94.94 90 LYS A O 1
ATOM 727 N N . GLY A 1 91 ? -8.565 -2.707 14.219 1.00 95.88 91 GLY A N 1
ATOM 728 C CA . GLY A 1 91 ? -7.627 -1.985 13.353 1.00 95.88 91 GLY A CA 1
ATOM 729 C C . GLY A 1 91 ? -8.348 -1.317 12.183 1.00 95.88 91 GLY A C 1
ATOM 730 O O . GLY A 1 91 ? -9.494 -0.909 12.313 1.00 95.88 91 GLY A O 1
ATOM 731 N N . PHE A 1 92 ? -7.699 -1.279 11.016 1.00 95.81 92 PHE A N 1
ATOM 732 C CA . PHE A 1 92 ? -8.204 -0.637 9.788 1.00 95.81 92 PHE A CA 1
ATOM 733 C C . PHE A 1 92 ? -9.552 -1.152 9.237 1.00 95.81 92 PHE A C 1
ATOM 735 O O . PHE A 1 92 ? -10.120 -0.546 8.331 1.00 95.81 92 PHE A O 1
ATOM 742 N N . LEU A 1 93 ? -10.060 -2.279 9.740 1.00 94.06 93 LEU A N 1
ATOM 743 C CA . LEU A 1 93 ? -11.306 -2.880 9.270 1.00 94.06 93 LEU A CA 1
ATOM 744 C C . LEU A 1 93 ? -12.476 -2.503 10.186 1.00 94.06 93 LEU A C 1
ATOM 746 O O . LEU A 1 93 ? -12.364 -2.532 11.414 1.00 94.06 93 LEU A O 1
ATOM 750 N N . LYS A 1 94 ? -13.614 -2.195 9.566 1.00 93.81 94 LYS A N 1
ATOM 751 C CA . LYS A 1 94 ? -14.920 -2.071 10.214 1.00 93.81 94 LYS A CA 1
ATOM 752 C C . LYS A 1 94 ? -15.445 -3.453 10.609 1.00 93.81 94 LYS A C 1
ATOM 754 O O . LYS A 1 94 ? -14.926 -4.483 10.181 1.00 93.81 94 LYS A O 1
ATOM 759 N N . GLU A 1 95 ? -16.512 -3.470 11.403 1.00 91.56 95 GLU A N 1
ATOM 760 C CA . GLU A 1 95 ? -17.159 -4.711 11.856 1.00 91.56 95 GLU A CA 1
ATOM 761 C C . GLU A 1 95 ? -17.703 -5.565 10.700 1.00 91.56 95 GLU A C 1
ATOM 763 O O . GLU A 1 95 ? -17.741 -6.787 10.805 1.00 91.56 95 GLU A O 1
ATOM 768 N N . ASP A 1 96 ? -18.069 -4.941 9.578 1.00 92.25 96 ASP A N 1
ATOM 769 C CA . ASP A 1 96 ? -18.537 -5.622 8.365 1.00 92.25 96 ASP A CA 1
ATOM 770 C C . ASP A 1 96 ? -17.395 -6.133 7.460 1.00 92.25 96 ASP A C 1
ATOM 772 O O . ASP A 1 96 ? -17.647 -6.646 6.369 1.00 92.25 96 ASP A O 1
ATOM 776 N N . GLY A 1 97 ? -16.137 -5.996 7.896 1.00 89.38 97 GLY A N 1
ATOM 777 C CA . GLY A 1 97 ? -14.947 -6.410 7.152 1.00 89.38 97 GLY A CA 1
ATOM 778 C C . GLY A 1 97 ? -14.502 -5.430 6.062 1.00 89.38 97 GLY A C 1
ATOM 779 O O . GLY A 1 97 ? -13.520 -5.703 5.370 1.00 89.38 97 GLY A O 1
ATOM 780 N N . THR A 1 98 ? -15.177 -4.288 5.903 1.00 93.75 98 THR A N 1
ATOM 781 C CA . THR A 1 98 ? -14.773 -3.245 4.950 1.00 93.75 98 THR A CA 1
ATOM 782 C C . THR A 1 98 ? -13.727 -2.295 5.556 1.00 93.75 98 THR A C 1
ATOM 784 O O . THR A 1 98 ? -13.686 -2.111 6.773 1.00 93.75 98 THR A O 1
ATOM 787 N N . PRO A 1 99 ? -12.849 -1.676 4.748 1.00 94.88 99 PRO A N 1
ATOM 788 C CA . PRO A 1 99 ? -11.831 -0.751 5.252 1.00 94.88 99 PRO A CA 1
ATOM 789 C C . PRO A 1 99 ? -12.404 0.604 5.722 1.00 94.88 99 PRO A C 1
ATOM 791 O O . PRO A 1 99 ? -13.324 1.159 5.112 1.00 94.88 99 PRO A O 1
ATOM 794 N N . GLU A 1 100 ? -11.815 1.186 6.773 1.00 94.94 100 GLU A N 1
ATOM 795 C CA . GLU A 1 100 ? -12.053 2.569 7.241 1.00 94.94 100 GLU A CA 1
ATOM 796 C C . GLU A 1 100 ? -11.319 3.599 6.356 1.00 94.94 100 GLU A C 1
ATOM 798 O O . GLU A 1 100 ? -10.410 4.304 6.793 1.00 94.94 100 GLU A O 1
ATOM 803 N N . MET A 1 101 ? -11.704 3.674 5.076 1.00 92.31 101 MET A N 1
ATOM 804 C CA . MET A 1 101 ? -11.054 4.537 4.072 1.00 92.31 101 MET A CA 1
ATOM 805 C C . MET A 1 101 ? -11.093 6.033 4.410 1.00 92.31 101 MET A C 1
ATOM 807 O O . MET A 1 101 ? -10.196 6.770 4.015 1.00 92.31 101 MET A O 1
ATOM 811 N N . ASP A 1 102 ? -12.109 6.480 5.146 1.00 94.12 102 ASP A N 1
ATOM 812 C CA . ASP A 1 102 ? -12.266 7.857 5.621 1.00 94.12 102 ASP A CA 1
ATOM 813 C C . ASP A 1 102 ? -11.151 8.297 6.580 1.00 94.12 102 ASP A C 1
ATOM 815 O O . ASP A 1 102 ? -10.900 9.490 6.720 1.00 94.12 102 ASP A O 1
ATOM 819 N N . LYS A 1 103 ? -10.441 7.339 7.181 1.00 95.19 103 LYS A N 1
ATOM 820 C CA . LYS A 1 103 ? -9.341 7.582 8.118 1.00 95.19 103 LYS A CA 1
ATOM 821 C C . LYS A 1 103 ? -7.986 7.147 7.579 1.00 95.19 103 LYS A C 1
ATOM 823 O O . LYS A 1 103 ? -7.031 7.039 8.344 1.00 95.19 103 LYS A O 1
ATOM 828 N N . MET A 1 104 ? -7.880 6.861 6.280 1.00 94.81 104 MET A N 1
ATOM 829 C CA . MET A 1 104 ? -6.667 6.295 5.681 1.00 94.81 104 MET A CA 1
ATOM 830 C C . MET A 1 104 ? -5.397 7.068 6.073 1.00 94.81 104 MET A C 1
ATOM 832 O O . MET A 1 104 ? -4.407 6.445 6.453 1.00 94.81 104 MET A O 1
ATOM 836 N N . ASP A 1 105 ? -5.441 8.401 6.066 1.00 97.00 105 ASP A N 1
ATOM 837 C CA . ASP A 1 105 ? -4.295 9.249 6.418 1.00 97.00 105 ASP A CA 1
ATOM 838 C C . ASP A 1 105 ? -3.873 9.120 7.892 1.00 97.00 105 ASP A C 1
ATOM 840 O O . ASP A 1 105 ? -2.681 9.186 8.201 1.00 97.00 105 ASP A O 1
ATOM 844 N N . GLU A 1 106 ? -4.811 8.859 8.808 1.00 98.19 106 GLU A N 1
ATOM 845 C CA . GLU A 1 106 ? -4.503 8.593 10.219 1.00 98.19 106 GLU A CA 1
ATOM 846 C C . GLU A 1 106 ? -3.739 7.271 10.365 1.00 98.19 106 GLU A C 1
ATOM 848 O O . GLU A 1 106 ? -2.711 7.209 11.045 1.00 98.19 106 GLU A O 1
ATOM 853 N N . TYR A 1 107 ? -4.191 6.220 9.670 1.00 98.31 107 TYR A N 1
ATOM 854 C CA . TYR A 1 107 ? -3.513 4.921 9.661 1.00 98.31 107 TYR A CA 1
ATOM 855 C C . TYR A 1 107 ? -2.140 4.995 8.987 1.00 98.31 107 TYR A C 1
ATOM 857 O O . TYR A 1 107 ? -1.188 4.395 9.485 1.00 98.31 107 TYR A O 1
ATOM 865 N N . VAL A 1 108 ? -2.003 5.755 7.895 1.00 98.50 108 VAL A N 1
ATOM 866 C CA . VAL A 1 108 ? -0.701 5.996 7.253 1.00 98.50 108 VAL A CA 1
ATOM 867 C C . VAL A 1 108 ? 0.246 6.713 8.216 1.00 98.50 108 VAL A C 1
ATOM 869 O O . VAL A 1 108 ? 1.396 6.301 8.352 1.00 98.50 108 VAL A O 1
ATOM 872 N N . THR A 1 109 ? -0.242 7.736 8.920 1.00 98.69 109 THR A N 1
ATOM 873 C CA . THR A 1 109 ? 0.545 8.509 9.894 1.00 98.69 109 THR A CA 1
ATOM 874 C C . THR A 1 109 ? 1.029 7.638 11.052 1.00 98.69 109 THR A C 1
ATOM 876 O O . THR A 1 109 ? 2.217 7.634 11.376 1.00 98.69 109 THR A O 1
ATOM 879 N N . LEU A 1 110 ? 0.131 6.852 11.656 1.00 98.56 110 LEU A N 1
ATOM 880 C CA . LEU A 1 110 ? 0.489 5.919 12.726 1.00 98.56 110 LEU A CA 1
ATOM 881 C C . LEU A 1 110 ? 1.475 4.853 12.230 1.00 98.56 110 LEU A C 1
ATOM 883 O O . LEU A 1 110 ? 2.458 4.555 12.904 1.00 98.56 110 LEU A O 1
ATOM 887 N N . GLY A 1 111 ? 1.229 4.292 11.047 1.00 98.62 111 GLY A N 1
ATOM 888 C CA . GLY A 1 111 ? 2.088 3.284 10.436 1.00 98.62 111 GLY A CA 1
ATOM 889 C C . GLY A 1 111 ? 3.505 3.788 10.167 1.00 98.62 111 GLY A C 1
ATOM 890 O O . GLY A 1 111 ? 4.466 3.105 10.515 1.00 98.62 111 GLY A O 1
ATOM 891 N N . ASP A 1 112 ? 3.642 5.000 9.621 1.00 98.69 112 ASP A N 1
ATOM 892 C CA . ASP A 1 112 ? 4.940 5.654 9.412 1.00 98.69 112 ASP A CA 1
ATOM 893 C C . ASP A 1 112 ? 5.683 5.829 10.743 1.00 98.69 112 ASP A C 1
ATOM 895 O O . ASP A 1 112 ? 6.852 5.451 10.853 1.00 98.69 112 ASP A O 1
ATOM 899 N N . ALA A 1 113 ? 4.990 6.302 11.785 1.00 98.44 113 ALA A N 1
ATOM 900 C CA . ALA A 1 113 ? 5.572 6.453 13.115 1.00 98.44 113 ALA A CA 1
ATOM 901 C C . ALA A 1 113 ? 6.060 5.114 13.696 1.00 98.44 113 ALA A C 1
ATOM 903 O O . ALA A 1 113 ? 7.165 5.049 14.236 1.00 98.44 113 ALA A O 1
ATOM 904 N N . LEU A 1 114 ? 5.280 4.037 13.552 1.00 98.12 114 LEU A N 1
ATOM 905 C CA . LEU A 1 114 ? 5.647 2.692 14.013 1.00 98.12 114 LEU A CA 1
ATOM 906 C C . LEU A 1 114 ? 6.867 2.139 13.265 1.00 98.12 114 LEU A C 1
ATOM 908 O O . LEU A 1 114 ? 7.795 1.624 13.893 1.00 98.12 114 LEU A O 1
ATOM 912 N N . ILE A 1 115 ? 6.890 2.273 11.937 1.00 97.31 115 ILE A N 1
ATOM 913 C CA . ILE A 1 115 ? 8.007 1.822 11.097 1.00 97.31 115 ILE A CA 1
ATOM 914 C C . ILE A 1 115 ? 9.286 2.577 11.476 1.00 97.31 115 ILE A C 1
ATOM 916 O O . ILE A 1 115 ? 10.315 1.954 11.744 1.00 97.31 115 ILE A O 1
ATOM 920 N N . ARG A 1 116 ? 9.224 3.911 11.572 1.00 96.94 116 ARG A N 1
ATOM 921 C CA . ARG A 1 116 ? 10.373 4.740 11.972 1.00 96.94 116 ARG A CA 1
ATOM 922 C C . ARG A 1 116 ? 10.840 4.436 13.385 1.00 96.94 116 ARG A C 1
ATOM 924 O O . ARG A 1 116 ? 12.043 4.350 13.617 1.00 96.94 116 ARG A O 1
ATOM 931 N N . PHE A 1 117 ? 9.910 4.261 14.325 1.00 96.19 117 PHE A N 1
ATOM 932 C CA . PHE A 1 117 ? 10.243 3.866 15.688 1.00 96.19 117 PHE A CA 1
ATOM 933 C C . PHE A 1 117 ? 11.015 2.548 15.690 1.00 96.19 117 PHE A C 1
ATOM 935 O O . PHE A 1 117 ? 12.014 2.437 16.395 1.00 96.19 117 PHE A O 1
ATOM 942 N N . ARG A 1 118 ? 10.605 1.559 14.886 1.00 93.50 118 ARG A N 1
ATOM 943 C CA . ARG A 1 118 ? 11.321 0.283 14.819 1.00 93.50 118 ARG A CA 1
ATOM 944 C C . ARG A 1 118 ? 12.723 0.435 14.232 1.00 93.50 118 ARG A C 1
ATOM 946 O O . ARG A 1 118 ? 13.663 -0.037 14.859 1.00 93.50 118 ARG A O 1
ATOM 953 N N . ILE A 1 119 ? 12.863 1.124 13.098 1.00 92.69 119 ILE A N 1
ATOM 954 C CA . ILE A 1 119 ? 14.161 1.344 12.435 1.00 92.69 119 ILE A CA 1
ATOM 955 C C . ILE A 1 119 ? 15.138 2.058 13.380 1.00 92.69 119 ILE A C 1
ATOM 957 O O . ILE A 1 119 ? 16.238 1.572 13.616 1.00 92.69 119 ILE A O 1
ATOM 961 N N . ASN A 1 120 ? 14.707 3.153 14.012 1.00 91.69 120 ASN A N 1
ATOM 962 C CA . ASN A 1 120 ? 15.569 3.948 14.892 1.00 91.69 120 ASN A CA 1
ATOM 963 C C . ASN A 1 120 ? 15.981 3.218 16.186 1.00 91.69 120 ASN A C 1
ATOM 965 O O . ASN A 1 120 ? 16.951 3.616 16.828 1.00 91.69 120 ASN A O 1
ATOM 969 N N . ASN A 1 121 ? 15.231 2.196 16.612 1.00 82.19 121 ASN A N 1
ATOM 970 C CA . ASN A 1 121 ? 15.558 1.402 17.800 1.00 82.19 121 ASN A CA 1
ATOM 971 C C . ASN A 1 121 ? 16.394 0.151 17.491 1.00 82.19 121 ASN A C 1
ATOM 973 O O . ASN A 1 121 ? 16.923 -0.432 18.428 1.00 82.19 121 ASN A O 1
ATOM 977 N N . GLU A 1 122 ? 16.508 -0.277 16.230 1.00 69.81 122 GLU A N 1
ATOM 978 C CA . GLU A 1 122 ? 17.430 -1.355 15.830 1.00 69.81 122 GLU A CA 1
ATOM 979 C C . GLU A 1 122 ? 18.862 -0.848 15.585 1.00 69.81 122 GLU A C 1
ATOM 981 O O . GLU A 1 122 ? 19.804 -1.631 15.620 1.00 69.81 122 GLU A O 1
ATOM 986 N N . GLU A 1 123 ? 19.044 0.461 15.382 1.00 58.38 123 GLU A N 1
ATOM 987 C CA . GLU A 1 123 ? 20.361 1.109 15.265 1.00 58.38 123 GLU A CA 1
ATOM 988 C C . GLU A 1 123 ? 21.038 1.396 16.628 1.00 58.38 123 GLU A C 1
ATOM 990 O O . GLU A 1 123 ? 22.080 2.055 16.677 1.00 58.38 123 GLU A O 1
ATOM 995 N N . ARG A 1 124 ? 20.458 0.921 17.740 1.00 46.81 124 ARG A N 1
ATOM 996 C CA . ARG A 1 124 ? 20.989 1.025 19.111 1.00 46.81 124 ARG A CA 1
ATOM 997 C C . ARG A 1 124 ? 21.316 -0.348 19.679 1.00 46.81 124 ARG A C 1
ATOM 999 O O . ARG A 1 124 ? 22.334 -0.427 20.401 1.00 46.81 124 ARG A O 1
#

Sequence (124 aa):
MAEKLKKMGIYSIEFIPLRNSPEVLEDYASYFFNQGFIVTFGSEHNTPQLTPLRLYTRNGAHLSEPLREINYKGACIIAAHQYLFAVMGKGFLKEDGTPEMDKMDEYVTLGDALIRFRINNEER

Foldseek 3Di:
DLVVCVVVLAQEDEDEQLADDQVVCCVVLVVSVVVRHQYAYAPPPDDPDPDDRQGAHVVRHHHDPVRVVSRLLSQLQVQQQVVCCVVPVGGQADPVSHGPSVCSVVSSVNSVVSVVVVVVVVVD

Radius of gyration: 15.59 Å; chains: 1; bounding box: 40×29×39 Å